Protein AF-A0AAN9I3V0-F1 (afdb_monomer)

pLDDT: mean 73.21, std 21.9, range [30.02, 96.31]

InterPro domains:
  IPR036291 NAD(P)-binding domain superfamily [SSF51735] (27-78)
  IPR044516 UDP-glucuronic acid decarboxylase-like [PTHR43078] (25-82)

Mean predicted aligned error: 11.75 Å

Sequence (87 aa):
MSLTWLMALFVYWKGKTLVPSTLGTQLINPDVEIKMVENTPDDPRQRKPDITKAKELLGWEPKGKLRDGLPLMEDDFRLRLRIAKKN

Organism: Crotalaria pallida (NCBI:txid3830)

Secondary structure (DSSP, 8-state):
--S-TTS--------S-----THHHHHT-TT------PPPSSS-S------HHHHHHH-----S-HHHHHHHHHHHHHHHHTPPPP-

Radius of gyration: 16.55 Å; Cα contacts (8 Å, |Δi|>4): 44; chains: 1; bounding box: 38×36×39 Å

Solvent-accessible surface area (backbone atoms only — not comparable to full-atom values): 6112 Å² total; per-residue (Å²): 138,81,94,74,84,85,76,85,76,60,70,42,75,81,96,74,75,90,73,74,78,53,63,55,35,75,69,75,49,71,88,63,85,85,82,90,73,85,76,62,92,82,57,69,98,40,32,63,81,84,56,63,68,43,36,75,76,64,74,44,73,88,88,75,56,71,81,69,48,50,56,58,52,50,54,53,50,28,59,77,70,72,47,80,86,83,130

Structure (mmCIF, N/CA/C/O backbone):
data_AF-A0AAN9I3V0-F1
#
_entry.id   AF-A0AAN9I3V0-F1
#
loop_
_atom_site.group_PDB
_atom_site.id
_atom_site.type_symbol
_atom_site.label_atom_id
_atom_site.label_alt_id
_atom_site.label_comp_id
_atom_site.label_asym_id
_atom_site.label_entity_id
_atom_site.label_seq_id
_atom_site.pdbx_PDB_ins_code
_atom_site.Cartn_x
_atom_site.Cartn_y
_atom_site.Cartn_z
_atom_site.occupancy
_atom_site.B_iso_or_equiv
_atom_site.auth_seq_id
_atom_site.auth_comp_id
_atom_site.auth_asym_id
_atom_site.auth_atom_id
_atom_site.pdbx_PDB_model_num
ATOM 1 N N . MET A 1 1 ? -6.972 21.844 -8.626 1.00 36.62 1 MET A N 1
ATOM 2 C CA . MET A 1 1 ? -7.001 21.078 -7.357 1.00 36.62 1 MET A CA 1
ATOM 3 C C . MET A 1 1 ? -6.327 19.740 -7.619 1.00 36.62 1 MET A C 1
ATOM 5 O O . MET A 1 1 ? -6.633 19.141 -8.640 1.00 36.62 1 MET A O 1
ATOM 9 N N . SER A 1 2 ? -5.329 19.362 -6.814 1.00 36.59 2 SER A N 1
ATOM 10 C CA . SER A 1 2 ? -4.323 18.357 -7.207 1.00 36.59 2 SER A CA 1
ATOM 11 C C . SER A 1 2 ? -4.708 16.913 -6.868 1.00 36.59 2 SER A C 1
ATOM 13 O O . SER A 1 2 ? -5.391 16.657 -5.879 1.00 36.59 2 SER A O 1
ATOM 15 N N . LEU A 1 3 ? -4.211 15.971 -7.671 1.00 36.03 3 LEU A N 1
ATOM 16 C CA . LEU A 1 3 ? -4.481 14.531 -7.605 1.00 36.03 3 LEU A CA 1
ATOM 17 C C . LEU A 1 3 ? -3.618 13.803 -6.544 1.00 36.03 3 LEU A C 1
ATOM 19 O O . LEU A 1 3 ? -3.136 12.698 -6.770 1.00 36.03 3 LEU A O 1
ATOM 23 N N . THR A 1 4 ? -3.380 14.429 -5.387 1.00 46.28 4 THR A N 1
ATOM 24 C CA . THR A 1 4 ? -2.384 13.993 -4.382 1.00 46.28 4 THR A CA 1
ATOM 25 C C . THR A 1 4 ? -2.933 13.125 -3.241 1.00 46.28 4 THR A C 1
ATOM 27 O O . THR A 1 4 ? -2.178 12.718 -2.363 1.00 46.28 4 THR A O 1
ATOM 30 N N . TRP A 1 5 ? -4.229 12.799 -3.235 1.00 30.52 5 TRP A N 1
ATOM 31 C CA . TRP A 1 5 ? -4.910 12.204 -2.070 1.00 30.52 5 TRP A CA 1
ATOM 32 C C . TRP A 1 5 ? -5.013 10.666 -2.031 1.00 30.52 5 TRP A C 1
ATOM 34 O O . TRP A 1 5 ? -5.650 10.126 -1.131 1.00 30.52 5 TRP A O 1
ATOM 44 N N . LEU A 1 6 ? -4.370 9.941 -2.956 1.00 36.91 6 LEU A N 1
ATOM 45 C CA . LEU A 1 6 ? -4.504 8.475 -3.083 1.00 36.91 6 LEU A CA 1
ATOM 46 C C . LEU A 1 6 ? -3.244 7.656 -2.724 1.00 36.91 6 LEU A C 1
ATOM 48 O O . LEU A 1 6 ? -3.221 6.451 -2.943 1.00 36.91 6 LEU A O 1
ATOM 52 N N . MET A 1 7 ? -2.219 8.280 -2.124 1.00 30.02 7 MET A N 1
ATOM 53 C CA . MET A 1 7 ? -0.954 7.621 -1.721 1.00 30.02 7 MET A CA 1
ATOM 54 C C . MET A 1 7 ? -0.674 7.672 -0.203 1.00 30.02 7 MET A C 1
ATOM 56 O O . MET A 1 7 ? 0.455 7.479 0.249 1.00 30.02 7 MET A O 1
ATOM 60 N N . ALA A 1 8 ? -1.700 7.935 0.614 1.00 34.59 8 ALA A N 1
ATOM 61 C CA . ALA A 1 8 ? -1.565 8.201 2.052 1.00 34.59 8 ALA A CA 1
ATOM 62 C C . ALA A 1 8 ? -1.726 6.970 2.978 1.00 34.59 8 ALA A C 1
ATOM 64 O O . ALA A 1 8 ? -1.800 7.134 4.196 1.00 34.59 8 ALA A O 1
ATOM 65 N N . LEU A 1 9 ? -1.757 5.737 2.452 1.00 34.41 9 LEU A N 1
ATOM 66 C CA . LEU A 1 9 ? -1.950 4.520 3.258 1.00 34.41 9 LEU A CA 1
ATOM 67 C C . LEU A 1 9 ? -0.690 3.623 3.294 1.00 34.41 9 LEU A C 1
ATOM 69 O O . LEU A 1 9 ? -0.101 3.337 2.260 1.00 34.41 9 LEU A O 1
ATOM 73 N N . PHE A 1 10 ? -0.353 3.122 4.491 1.00 33.84 10 PHE A N 1
ATOM 74 C CA . PHE A 1 10 ? 0.626 2.052 4.812 1.00 33.84 10 PHE A CA 1
ATOM 75 C C . PHE A 1 10 ? 2.155 2.326 4.993 1.00 33.84 10 PHE A C 1
ATOM 77 O O . PHE A 1 10 ? 2.650 3.424 4.749 1.00 33.84 10 PHE A O 1
ATOM 84 N N . VAL A 1 11 ? 2.851 1.264 5.499 1.00 36.81 11 VAL A N 1
ATOM 85 C CA . VAL A 1 11 ? 4.291 1.007 5.831 1.00 36.81 11 VAL A CA 1
ATOM 86 C C . VAL A 1 11 ? 4.814 0.977 7.331 1.00 36.81 11 VAL A C 1
ATOM 88 O O . VAL A 1 11 ? 5.971 0.624 7.524 1.00 36.81 11 VAL A O 1
ATOM 91 N N . TYR A 1 12 ? 4.075 1.234 8.443 1.00 32.03 12 TYR A N 1
ATOM 92 C CA . TYR A 1 12 ? 4.687 1.492 9.802 1.00 32.03 12 TYR A CA 1
ATOM 93 C C . TYR A 1 12 ? 4.909 0.323 10.726 1.00 32.03 12 TYR A C 1
ATOM 95 O O . TYR A 1 12 ? 3.968 -0.348 11.141 1.00 32.03 12 TYR A O 1
ATOM 103 N N . TRP A 1 13 ? 6.140 0.255 11.228 1.00 33.31 13 TRP A N 1
ATOM 104 C CA . TRP A 1 13 ? 6.567 -0.613 12.295 1.00 33.31 13 TRP A CA 1
ATOM 105 C C . TRP A 1 13 ? 8.083 -0.460 12.580 1.00 33.31 13 TRP A C 1
ATOM 107 O O . TRP A 1 13 ? 8.883 -1.039 11.852 1.00 33.31 13 TRP A O 1
ATOM 117 N N . LYS A 1 14 ? 8.440 0.330 13.609 1.00 30.19 14 LYS A N 1
ATOM 118 C CA . LYS A 1 14 ? 9.749 0.483 14.303 1.00 30.19 14 LYS A CA 1
ATOM 119 C C . LYS A 1 14 ? 11.062 0.113 13.576 1.00 30.19 14 LYS A C 1
ATOM 121 O O . LYS A 1 14 ? 11.294 -1.010 13.149 1.00 30.19 14 LYS A O 1
ATOM 126 N N . GLY A 1 15 ? 12.032 1.028 13.658 1.00 39.81 15 GLY A N 1
ATOM 127 C CA . GLY A 1 15 ? 13.371 0.860 13.087 1.00 39.81 15 GLY A CA 1
ATOM 128 C C . GLY A 1 15 ? 14.137 -0.398 13.524 1.00 39.81 15 GLY A C 1
ATOM 129 O O . GLY A 1 15 ? 14.447 -0.569 14.702 1.00 39.81 15 GLY A O 1
ATOM 130 N N . LYS A 1 16 ? 14.515 -1.200 12.523 1.00 31.97 16 LYS A N 1
ATOM 131 C CA . LYS A 1 16 ? 15.745 -2.002 12.410 1.00 31.97 16 LYS A CA 1
ATOM 132 C C . LYS A 1 16 ? 15.915 -2.359 10.929 1.00 31.97 16 LYS A C 1
ATOM 134 O O . LYS A 1 16 ? 15.258 -3.274 10.456 1.00 31.97 16 LYS A O 1
ATOM 139 N N . THR A 1 17 ? 16.786 -1.615 10.242 1.00 32.75 17 THR A N 1
ATOM 140 C CA . THR A 1 17 ? 17.193 -1.812 8.834 1.00 32.75 17 THR A CA 1
ATOM 141 C C . THR A 1 17 ? 16.065 -1.671 7.797 1.00 32.75 17 THR A C 1
ATOM 143 O O . THR A 1 17 ? 15.012 -2.293 7.894 1.00 32.75 17 THR A O 1
ATOM 146 N N . LEU A 1 18 ? 16.293 -0.883 6.741 1.00 40.09 18 LEU A N 1
ATOM 147 C CA . LEU A 1 18 ? 15.439 -0.921 5.549 1.00 40.09 18 LEU A CA 1
ATOM 148 C C . LEU A 1 18 ? 15.722 -2.225 4.794 1.00 40.09 18 LEU A C 1
ATOM 150 O O . LEU A 1 18 ? 16.543 -2.254 3.883 1.00 40.09 18 LEU A O 1
ATOM 154 N N . VAL A 1 19 ? 15.069 -3.316 5.201 1.00 40.97 19 VAL A N 1
ATOM 155 C CA . VAL A 1 19 ? 15.004 -4.529 4.381 1.00 40.97 19 VAL A CA 1
ATOM 156 C C . VAL A 1 19 ? 14.235 -4.145 3.115 1.00 40.97 19 VAL A C 1
ATOM 158 O O . VAL A 1 19 ? 13.084 -3.711 3.243 1.00 40.97 19 VAL A O 1
ATOM 161 N N . PRO A 1 20 ? 14.820 -4.250 1.908 1.00 48.97 20 PRO A N 1
ATOM 162 C CA . PRO A 1 20 ? 14.085 -3.935 0.696 1.00 48.97 20 PRO A CA 1
ATOM 163 C C . PRO A 1 20 ? 12.852 -4.830 0.619 1.00 48.97 20 PRO A C 1
ATOM 165 O O . PRO A 1 20 ? 12.931 -6.032 0.884 1.00 48.97 20 PRO A O 1
ATOM 168 N N . SER A 1 21 ? 11.716 -4.258 0.220 1.00 54.06 21 SER A N 1
ATOM 169 C CA . SER A 1 21 ? 10.549 -5.041 -0.184 1.00 54.06 21 SER A CA 1
ATOM 170 C C . SER A 1 21 ? 10.864 -5.723 -1.518 1.00 54.06 21 SER A C 1
ATOM 172 O O . SER A 1 21 ? 10.393 -5.317 -2.579 1.00 54.06 21 SER A O 1
ATOM 174 N N . THR A 1 22 ? 11.677 -6.780 -1.460 1.00 62.44 22 THR A N 1
ATOM 175 C CA . THR A 1 22 ? 12.087 -7.619 -2.598 1.00 62.44 22 THR A CA 1
ATOM 176 C C . THR A 1 22 ? 10.913 -8.341 -3.250 1.00 62.44 22 THR A C 1
ATOM 178 O O . THR A 1 22 ? 11.092 -9.025 -4.245 1.00 62.44 22 THR A O 1
ATOM 181 N N . LEU A 1 23 ? 9.692 -8.169 -2.742 1.00 67.12 23 LEU A N 1
ATOM 182 C CA . LEU A 1 23 ? 8.491 -8.755 -3.314 1.00 67.12 23 LEU A CA 1
ATOM 183 C C . LEU A 1 23 ? 8.207 -8.255 -4.740 1.00 67.12 23 LEU A C 1
ATOM 185 O O . LEU A 1 23 ? 7.704 -9.020 -5.553 1.00 67.12 23 LEU A O 1
ATOM 189 N N . GLY A 1 24 ? 8.575 -7.009 -5.064 1.00 70.38 24 GLY A N 1
ATOM 190 C CA . GLY A 1 24 ? 8.498 -6.499 -6.437 1.00 70.38 24 GLY A CA 1
ATOM 191 C C . GLY A 1 24 ? 9.467 -7.224 -7.375 1.00 70.38 24 GLY A C 1
ATOM 192 O O . GLY A 1 24 ? 9.052 -7.739 -8.407 1.00 70.38 24 GLY A O 1
ATOM 193 N N . THR A 1 25 ? 10.741 -7.348 -6.994 1.00 72.38 25 THR A N 1
ATOM 194 C CA . THR A 1 25 ? 11.737 -8.053 -7.818 1.00 72.38 25 THR A CA 1
ATOM 195 C C . THR A 1 25 ? 11.512 -9.566 -7.866 1.00 72.38 25 THR A C 1
ATOM 197 O O . THR A 1 25 ? 11.749 -10.181 -8.896 1.00 72.38 25 THR A O 1
ATOM 200 N N . GLN A 1 26 ? 10.984 -10.171 -6.799 1.00 75.88 26 GLN A N 1
ATOM 201 C CA . GLN A 1 26 ? 10.635 -11.597 -6.750 1.00 75.88 26 GLN A CA 1
ATOM 202 C C . GLN A 1 26 ? 9.423 -11.970 -7.614 1.00 75.88 26 GLN A C 1
ATOM 204 O O . GLN A 1 26 ? 9.365 -13.104 -8.079 1.00 75.88 26 GLN A O 1
ATOM 209 N N . LEU A 1 27 ? 8.437 -11.074 -7.769 1.00 77.31 27 LEU A N 1
ATOM 210 C CA . LEU A 1 27 ? 7.169 -11.394 -8.442 1.00 77.31 27 LEU A CA 1
ATOM 211 C C . LEU A 1 27 ? 7.008 -10.770 -9.834 1.00 77.31 27 LEU A C 1
ATOM 213 O O . LEU A 1 27 ? 6.229 -11.303 -10.614 1.00 77.31 27 LEU A O 1
ATOM 217 N N . ILE A 1 28 ? 7.688 -9.655 -10.131 1.00 79.31 28 ILE A N 1
ATOM 218 C CA . ILE A 1 28 ? 7.491 -8.883 -11.374 1.00 79.31 28 ILE A CA 1
ATOM 219 C C . ILE A 1 28 ? 8.715 -8.976 -12.291 1.00 79.31 28 ILE A C 1
ATOM 221 O O . ILE A 1 28 ? 8.589 -9.355 -13.452 1.00 79.31 28 ILE A O 1
ATOM 225 N N . ASN A 1 29 ? 9.902 -8.603 -11.801 1.00 78.69 29 ASN A N 1
ATOM 226 C CA . ASN A 1 29 ? 11.139 -8.697 -12.580 1.00 78.69 29 ASN A CA 1
ATOM 227 C C . ASN A 1 29 ? 12.388 -8.687 -11.670 1.00 78.69 29 ASN A C 1
ATOM 229 O O . ASN A 1 29 ? 12.649 -7.656 -11.038 1.00 78.69 29 ASN A O 1
ATOM 233 N N . PRO A 1 30 ? 13.179 -9.776 -11.612 1.00 78.12 30 PRO A N 1
ATOM 234 C CA . PRO A 1 30 ? 14.392 -9.839 -10.797 1.00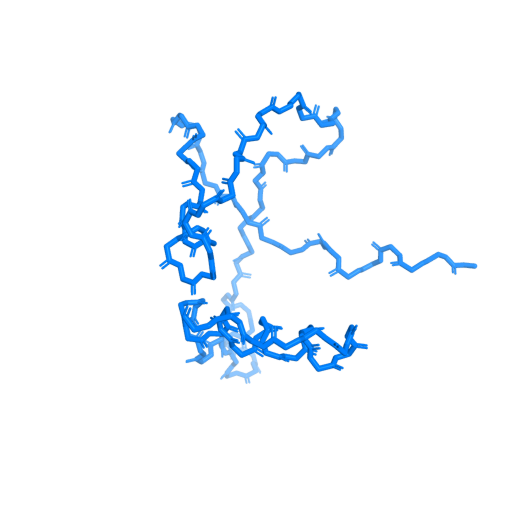 78.12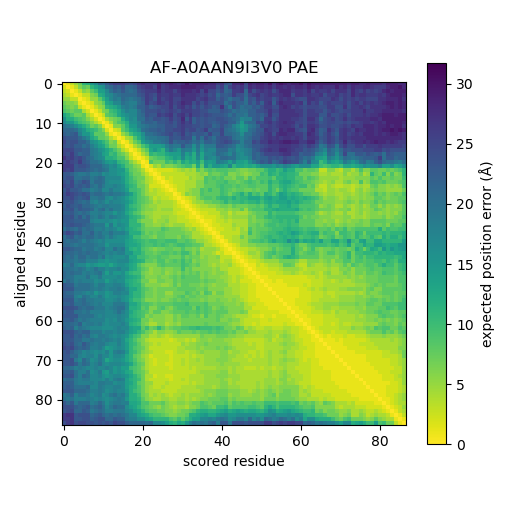 30 PRO A CA 1
ATOM 235 C C . PRO A 1 30 ? 15.564 -9.038 -11.382 1.00 78.12 30 PRO A C 1
ATOM 237 O O . PRO A 1 30 ? 16.460 -8.665 -10.629 1.00 78.12 30 PRO A O 1
ATOM 240 N N . ASP A 1 31 ? 15.543 -8.726 -12.682 1.00 80.50 31 ASP A N 1
ATOM 241 C CA . ASP A 1 31 ? 16.649 -8.081 -13.408 1.00 80.50 31 ASP A CA 1
ATOM 242 C C . ASP A 1 31 ? 16.703 -6.548 -13.211 1.00 80.50 31 ASP A C 1
ATOM 244 O O . ASP A 1 31 ? 17.517 -5.861 -13.830 1.00 80.50 31 ASP A O 1
ATOM 248 N N . VAL A 1 32 ? 15.808 -5.974 -12.397 1.00 83.56 32 VAL A N 1
ATOM 249 C CA . VAL A 1 32 ? 15.727 -4.521 -12.175 1.00 83.56 32 VAL A CA 1
ATOM 250 C C . VAL A 1 32 ? 16.738 -4.077 -11.120 1.00 83.56 32 VAL A C 1
ATOM 252 O O . VAL A 1 32 ? 16.644 -4.454 -9.951 1.00 83.56 32 VAL A O 1
ATOM 255 N N . GLU A 1 33 ? 17.660 -3.198 -11.513 1.00 84.00 33 GLU A N 1
ATOM 256 C CA . GLU A 1 33 ? 18.595 -2.548 -10.595 1.00 84.00 33 GLU 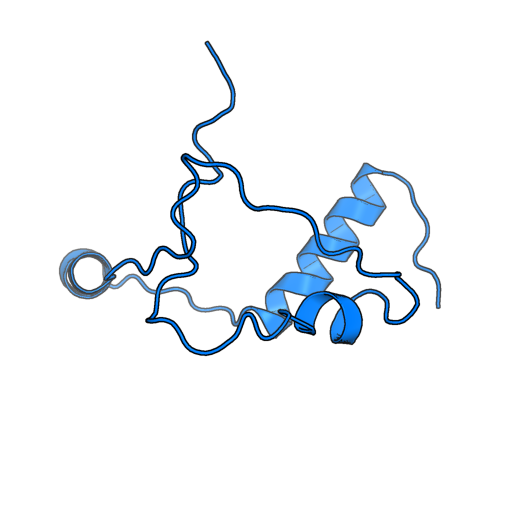A CA 1
ATOM 257 C C . GLU A 1 33 ? 17.853 -1.638 -9.595 1.00 84.00 33 GLU A C 1
ATOM 259 O O . GLU A 1 33 ? 17.117 -0.725 -9.976 1.00 84.00 33 GLU A O 1
ATOM 264 N N . ILE A 1 34 ? 18.063 -1.867 -8.293 1.00 82.38 34 ILE A N 1
ATOM 265 C CA . ILE A 1 34 ? 17.492 -1.041 -7.222 1.00 82.38 34 ILE A CA 1
ATOM 266 C C . ILE A 1 34 ? 18.521 -0.000 -6.778 1.00 82.38 34 ILE A C 1
ATOM 268 O O . ILE A 1 34 ? 19.478 -0.318 -6.071 1.00 82.38 34 ILE A O 1
ATOM 272 N N . LYS A 1 35 ? 18.277 1.269 -7.115 1.00 83.75 35 LYS A N 1
ATOM 273 C CA . LYS A 1 35 ? 19.057 2.399 -6.601 1.00 83.75 35 LYS A CA 1
ATOM 274 C C . LYS A 1 35 ? 18.440 2.949 -5.315 1.00 83.75 35 LYS A C 1
ATOM 276 O O . LYS A 1 35 ? 17.321 3.456 -5.325 1.00 83.75 35 LYS A O 1
ATOM 281 N N . MET A 1 36 ? 19.195 2.905 -4.220 1.00 82.31 36 MET A N 1
ATOM 282 C CA . MET A 1 36 ? 18.807 3.556 -2.966 1.00 82.31 36 MET A CA 1
ATOM 283 C C . MET A 1 36 ? 19.066 5.065 -3.056 1.00 82.31 36 MET A C 1
ATOM 285 O O . MET A 1 36 ? 20.155 5.493 -3.439 1.00 82.31 36 MET A O 1
ATOM 289 N N . VAL A 1 37 ? 18.064 5.8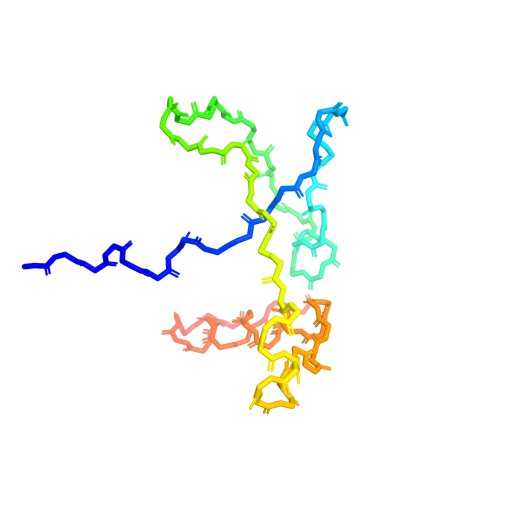64 -2.693 1.00 84.06 37 VAL A N 1
ATOM 290 C CA . VAL A 1 37 ? 18.131 7.332 -2.619 1.00 84.06 37 VAL A CA 1
ATOM 291 C C . VAL A 1 37 ? 17.738 7.801 -1.218 1.00 84.06 37 VAL A C 1
ATOM 293 O O . VAL A 1 37 ? 17.153 7.038 -0.445 1.00 84.06 37 VAL A O 1
ATOM 296 N N . GLU A 1 38 ? 18.082 9.040 -0.872 1.00 85.06 38 GLU A N 1
ATOM 297 C CA . GLU A 1 38 ? 17.679 9.632 0.404 1.00 85.06 38 GLU A CA 1
ATOM 298 C C . GLU A 1 38 ? 16.154 9.833 0.464 1.00 85.06 38 GLU A C 1
ATOM 300 O O . GLU A 1 38 ? 15.506 10.120 -0.543 1.00 85.06 38 GLU A O 1
ATOM 305 N N . ASN A 1 39 ? 15.570 9.632 1.648 1.00 76.19 39 ASN A N 1
ATOM 306 C CA . ASN A 1 39 ? 14.137 9.822 1.876 1.00 76.19 39 ASN A CA 1
ATOM 307 C C . ASN A 1 39 ? 13.803 11.318 1.876 1.00 76.19 39 ASN A C 1
ATOM 309 O O . ASN A 1 39 ? 14.606 12.119 2.354 1.00 76.19 39 ASN A O 1
ATOM 313 N N . THR A 1 40 ? 12.607 11.7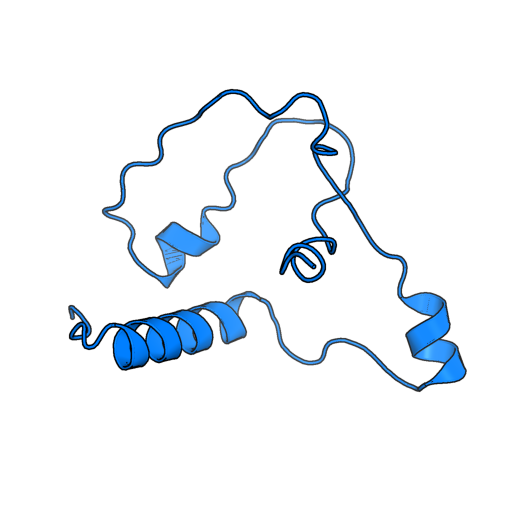05 1.426 1.00 83.50 40 THR A N 1
ATOM 314 C CA . THR A 1 40 ? 12.187 13.106 1.570 1.00 83.50 40 THR A CA 1
ATOM 315 C C . THR A 1 40 ? 12.058 13.476 3.063 1.00 83.50 40 THR A C 1
ATOM 317 O O . THR A 1 40 ? 11.798 12.589 3.886 1.00 83.50 40 THR A O 1
ATOM 320 N N . PRO A 1 41 ? 12.246 14.750 3.457 1.00 78.00 41 PRO A N 1
ATOM 321 C CA . PRO A 1 41 ? 12.151 15.151 4.865 1.00 78.00 41 PRO A CA 1
ATOM 322 C C . PRO A 1 41 ? 10.764 14.914 5.481 1.00 78.00 41 PRO A C 1
ATOM 324 O O . PRO A 1 41 ? 10.669 14.557 6.654 1.00 78.00 41 PRO A O 1
ATOM 327 N N . ASP A 1 42 ? 9.709 15.086 4.679 1.00 82.31 42 ASP A N 1
ATOM 328 C CA . ASP A 1 42 ? 8.314 15.035 5.128 1.00 82.31 42 ASP A CA 1
ATOM 329 C C . ASP A 1 42 ? 7.689 13.636 5.036 1.00 82.31 42 ASP A C 1
ATOM 331 O O . ASP A 1 42 ? 6.652 13.387 5.658 1.00 82.31 42 ASP A O 1
ATOM 335 N N . ASP A 1 43 ? 8.285 12.704 4.280 1.00 80.62 43 ASP A N 1
ATOM 336 C CA . ASP A 1 43 ? 7.746 11.350 4.185 1.00 80.62 43 ASP A CA 1
ATOM 337 C C . ASP A 1 43 ? 7.920 10.619 5.521 1.00 80.62 43 ASP A C 1
ATOM 339 O O . ASP A 1 43 ? 9.052 10.283 5.907 1.00 80.62 43 ASP A O 1
ATOM 343 N N . PRO A 1 44 ? 6.821 10.274 6.227 1.00 79.75 44 PRO A N 1
ATOM 344 C CA . PRO A 1 44 ? 6.934 9.385 7.361 1.00 79.75 44 PRO A CA 1
ATOM 345 C C . PRO A 1 44 ? 7.491 8.081 6.806 1.00 79.75 44 PRO A C 1
ATOM 347 O O . PRO A 1 44 ? 6.899 7.494 5.901 1.00 79.75 44 PRO A O 1
ATOM 350 N N . ARG A 1 45 ? 8.601 7.599 7.376 1.00 72.94 45 ARG A N 1
ATOM 351 C CA . ARG A 1 45 ? 9.339 6.407 6.903 1.00 72.94 45 ARG A CA 1
ATOM 352 C C . ARG A 1 45 ? 8.451 5.153 6.737 1.00 72.94 45 ARG A C 1
ATOM 354 O O . ARG A 1 45 ? 8.936 4.124 6.282 1.00 72.94 45 ARG A O 1
ATOM 361 N N . GLN A 1 46 ? 7.213 5.213 7.247 1.00 72.19 46 GLN A N 1
ATOM 362 C CA . GLN A 1 46 ? 6.403 4.141 7.796 1.00 72.19 46 GLN A CA 1
ATOM 363 C C . GLN A 1 46 ? 4.972 4.668 8.195 1.00 72.19 46 GLN A C 1
ATOM 365 O O . GLN A 1 46 ? 4.892 5.625 8.961 1.00 72.19 46 GLN A O 1
ATOM 370 N N . ARG A 1 47 ? 3.832 4.048 7.770 1.00 80.62 47 ARG A N 1
ATOM 371 C CA . ARG A 1 47 ? 2.426 4.241 8.314 1.00 80.62 47 ARG A CA 1
ATOM 372 C C . ARG A 1 47 ? 1.659 2.909 8.598 1.00 80.62 47 ARG A C 1
ATOM 374 O O . ARG A 1 47 ? 1.568 2.103 7.696 1.00 80.62 47 ARG A O 1
ATOM 381 N N . LYS A 1 48 ? 1.088 2.555 9.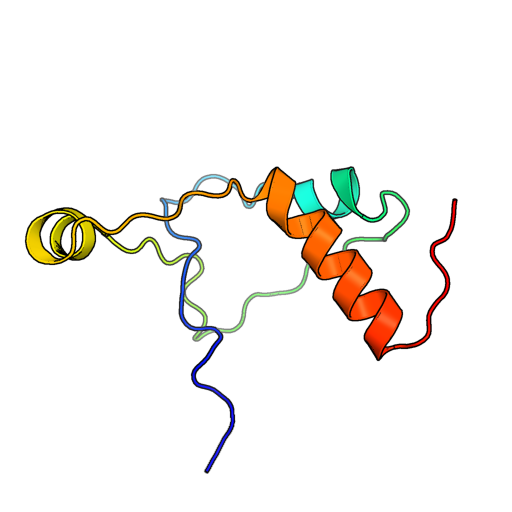761 1.00 81.94 48 LYS A N 1
ATOM 382 C CA . LYS A 1 48 ? 0.332 1.267 9.920 1.00 81.94 48 LYS A CA 1
ATOM 383 C C . LYS A 1 48 ? -1.056 1.556 10.458 1.00 81.94 48 LYS A C 1
ATOM 385 O O . LYS A 1 48 ? -1.172 1.801 11.656 1.00 81.94 48 LYS A O 1
ATOM 390 N N . PRO A 1 49 ? -2.082 1.573 9.591 1.00 85.88 49 PRO A N 1
ATOM 391 C CA . PRO A 1 49 ? -3.433 1.857 10.029 1.00 85.88 49 PRO A CA 1
ATOM 392 C C . PRO A 1 49 ? -3.937 0.723 10.919 1.00 85.88 49 PRO A C 1
ATOM 394 O O . PRO A 1 49 ? -3.803 -0.459 10.590 1.00 85.88 49 PRO A O 1
ATOM 397 N N . ASP A 1 50 ? -4.531 1.107 12.040 1.00 90.12 50 ASP A N 1
ATOM 398 C CA . ASP A 1 50 ? -5.436 0.240 12.776 1.00 90.12 50 ASP A CA 1
ATOM 399 C C . ASP A 1 50 ? -6.763 0.155 12.005 1.00 90.12 50 ASP A C 1
ATOM 401 O O . ASP A 1 50 ? -7.316 1.171 11.581 1.00 90.12 50 ASP A O 1
ATOM 405 N N . ILE A 1 51 ? -7.247 -1.068 11.793 1.00 91.25 51 ILE A N 1
ATOM 406 C CA . ILE A 1 51 ? -8.476 -1.370 11.048 1.00 91.25 51 ILE A CA 1
ATOM 407 C C . ILE A 1 51 ? -9.609 -1.869 11.956 1.00 91.25 51 ILE A C 1
ATOM 409 O O . ILE A 1 51 ? -10.671 -2.222 11.451 1.00 91.25 51 ILE A O 1
ATOM 413 N N . THR A 1 52 ? -9.412 -1.878 13.280 1.00 93.81 52 THR A N 1
ATOM 414 C CA . THR A 1 52 ? -10.366 -2.404 14.274 1.00 93.81 52 THR A CA 1
ATOM 415 C C . THR A 1 52 ? -11.768 -1.816 14.093 1.00 93.81 52 THR A C 1
ATOM 417 O O . THR A 1 52 ? -12.721 -2.565 13.891 1.00 93.81 52 THR A O 1
ATOM 420 N N . LYS A 1 53 ? -11.889 -0.486 13.972 1.00 91.31 53 LYS A N 1
ATOM 421 C CA . LYS A 1 53 ? -13.179 0.190 13.724 1.00 91.31 53 LYS A CA 1
ATOM 422 C C . LYS A 1 53 ? -13.884 -0.264 12.440 1.00 91.31 53 LYS A C 1
ATOM 424 O O . LYS A 1 53 ? -15.107 -0.338 12.414 1.00 91.31 53 LYS A O 1
ATOM 429 N N . ALA A 1 54 ? -13.140 -0.550 11.369 1.00 93.69 54 ALA A N 1
ATOM 430 C CA . ALA A 1 54 ? -13.728 -1.003 10.106 1.00 93.69 54 ALA A CA 1
ATOM 431 C C . ALA A 1 54 ? -14.213 -2.460 10.196 1.00 93.69 54 ALA A C 1
ATOM 433 O O . ALA A 1 54 ? -15.251 -2.800 9.628 1.00 93.69 54 ALA A O 1
ATOM 434 N N . LYS A 1 55 ? -13.517 -3.300 10.971 1.00 92.62 55 LYS A N 1
ATOM 435 C CA . LYS A 1 55 ? -13.968 -4.661 11.283 1.00 92.62 55 LYS A CA 1
ATOM 436 C C . LYS A 1 55 ? -15.241 -4.651 12.125 1.00 92.62 55 LYS A C 1
ATOM 438 O O . LYS A 1 55 ? -16.205 -5.313 11.765 1.00 92.62 55 LYS A O 1
ATOM 443 N N . GLU A 1 56 ? -15.248 -3.883 13.212 1.00 96.31 56 GLU A N 1
ATOM 444 C CA . GLU A 1 56 ? -16.351 -3.842 14.180 1.00 96.31 56 GLU A CA 1
ATOM 445 C C . GLU A 1 56 ? -17.623 -3.206 13.609 1.00 96.31 56 GLU A C 1
ATOM 447 O O . GLU A 1 56 ? -18.708 -3.750 13.781 1.00 96.31 56 GLU A O 1
ATOM 452 N N . LEU A 1 57 ? -17.501 -2.066 12.916 1.00 95.81 57 LEU A N 1
ATOM 453 C CA . LEU A 1 57 ? -18.662 -1.295 12.454 1.00 95.81 57 LEU A CA 1
ATOM 454 C C . LEU A 1 57 ? -19.164 -1.709 11.066 1.00 95.81 57 LEU A C 1
ATOM 456 O O . LEU A 1 57 ? -20.341 -1.526 10.772 1.00 95.81 57 LEU A O 1
ATOM 460 N N . LEU A 1 58 ? -18.282 -2.218 10.196 1.00 94.75 58 LEU A N 1
ATOM 461 C CA . LEU A 1 58 ? -18.597 -2.494 8.786 1.00 94.75 58 LEU A CA 1
ATOM 462 C C . LEU A 1 58 ? -18.420 -3.972 8.402 1.00 94.75 58 LEU A C 1
ATOM 464 O O . LEU A 1 58 ? -18.640 -4.321 7.243 1.00 94.75 58 LEU A O 1
ATOM 468 N N . GLY A 1 59 ? -17.967 -4.835 9.322 1.00 92.38 59 GLY A N 1
ATOM 469 C CA . GLY A 1 59 ? -17.592 -6.218 9.001 1.00 92.38 59 GLY A CA 1
ATOM 470 C C . GLY A 1 59 ? -16.461 -6.311 7.968 1.00 92.38 59 GLY A C 1
ATOM 471 O O . GLY A 1 59 ? -16.339 -7.320 7.272 1.00 92.38 59 GLY A O 1
ATOM 472 N N . TRP A 1 60 ? -15.677 -5.239 7.797 1.00 93.75 60 TRP A N 1
ATOM 473 C CA . TRP A 1 60 ? -14.781 -5.074 6.657 1.00 93.75 60 TRP A CA 1
ATOM 474 C C . TRP A 1 60 ? -13.319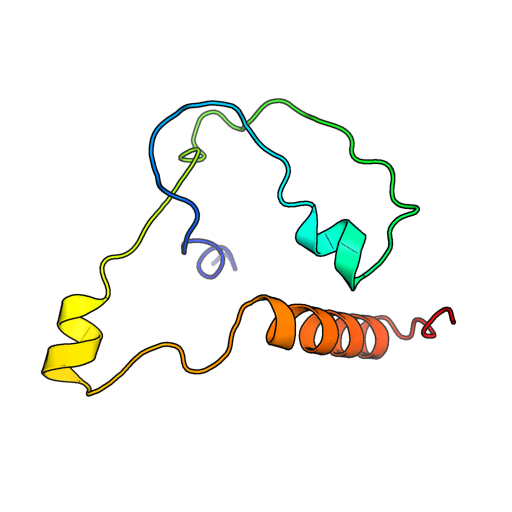 -5.323 7.020 1.00 93.75 60 TRP A C 1
ATOM 476 O O . TRP A 1 60 ? -12.774 -4.749 7.963 1.00 93.75 60 TRP A O 1
ATOM 486 N N . GLU A 1 61 ? -12.655 -6.130 6.196 1.00 92.19 61 GLU A N 1
ATOM 487 C CA . GLU A 1 61 ? -11.209 -6.318 6.204 1.00 92.19 61 GLU A CA 1
ATOM 488 C C . GLU A 1 61 ? -10.686 -6.633 4.789 1.00 92.19 61 GLU A C 1
ATOM 490 O O . GLU A 1 61 ? -11.447 -7.117 3.941 1.00 92.19 61 GLU A O 1
ATOM 495 N N . PRO A 1 62 ? -9.397 -6.370 4.494 1.00 90.06 62 PRO A N 1
ATOM 496 C CA . PRO A 1 62 ? -8.790 -6.753 3.223 1.00 90.06 62 PRO A CA 1
ATOM 497 C C . PRO A 1 62 ? -8.749 -8.280 3.063 1.00 90.06 62 PRO A C 1
ATOM 499 O O . PRO A 1 62 ? -8.103 -8.979 3.840 1.00 90.06 62 PRO A O 1
ATOM 502 N N . LYS A 1 63 ? -9.416 -8.790 2.020 1.00 89.12 63 LYS A N 1
ATOM 503 C CA . LYS A 1 63 ? -9.551 -10.236 1.748 1.00 89.12 63 LYS A CA 1
ATOM 504 C C . LYS A 1 63 ? -8.407 -10.835 0.917 1.00 89.12 63 LYS A C 1
ATOM 506 O O . LYS A 1 63 ? -8.167 -12.035 0.992 1.00 89.12 63 LYS A O 1
ATOM 511 N N . GLY A 1 64 ? -7.725 -10.023 0.105 1.00 85.38 64 GLY A N 1
ATOM 512 C CA . GLY A 1 64 ? -6.621 -10.458 -0.761 1.00 85.38 64 GLY A CA 1
ATOM 5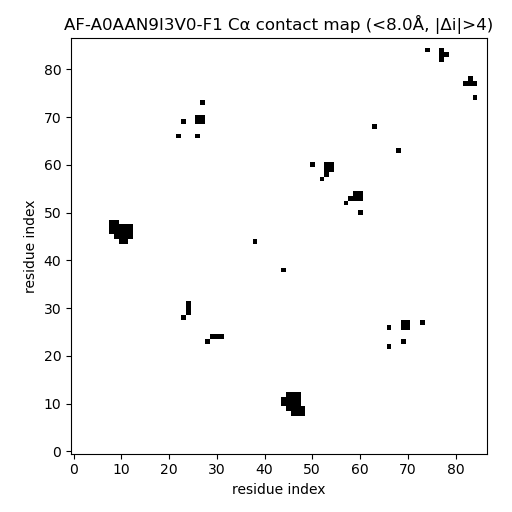13 C C . GLY A 1 64 ? -5.248 -10.247 -0.119 1.00 85.38 64 GLY A C 1
ATOM 514 O O . GLY A 1 64 ? -5.043 -9.265 0.598 1.00 85.38 64 GLY A O 1
ATOM 515 N N . LYS A 1 65 ? -4.285 -11.137 -0.393 1.00 88.56 65 LYS A N 1
ATOM 516 C CA . LYS A 1 65 ? -2.890 -10.953 0.040 1.00 88.56 65 LYS A CA 1
ATOM 517 C C . LYS A 1 65 ? -2.141 -10.082 -0.968 1.00 88.56 65 LYS A C 1
ATOM 519 O O . LYS A 1 65 ? -2.386 -10.151 -2.169 1.00 88.56 65 LYS A O 1
ATOM 524 N N . LEU A 1 66 ? -1.143 -9.334 -0.494 1.00 84.56 66 LEU A N 1
ATOM 525 C CA . LEU A 1 66 ? -0.301 -8.487 -1.351 1.00 84.56 66 LEU A CA 1
ATOM 526 C C . LEU A 1 66 ? 0.403 -9.277 -2.473 1.00 84.56 66 LEU A C 1
ATOM 528 O O . LEU A 1 66 ? 0.539 -8.772 -3.582 1.00 84.56 66 LEU A O 1
ATOM 532 N N . ARG A 1 67 ? 0.811 -10.525 -2.196 1.00 87.19 67 ARG A N 1
ATOM 533 C CA . ARG A 1 67 ? 1.435 -11.420 -3.188 1.00 87.19 67 ARG A CA 1
ATOM 534 C C . ARG A 1 67 ? 0.518 -11.746 -4.364 1.00 87.19 67 ARG A C 1
ATOM 536 O O . ARG A 1 67 ? 1.004 -11.851 -5.480 1.00 87.19 67 ARG A O 1
ATOM 543 N N . ASP A 1 68 ? -0.778 -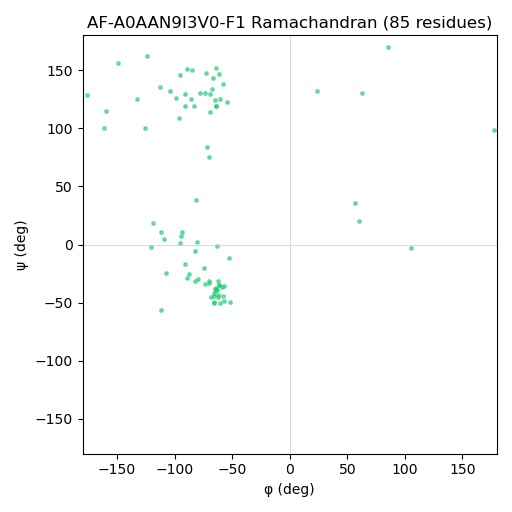11.867 -4.104 1.00 87.62 68 ASP A N 1
ATOM 544 C CA . ASP A 1 68 ? -1.768 -12.259 -5.105 1.00 87.62 68 ASP A CA 1
ATOM 545 C C . ASP A 1 68 ? -2.193 -11.034 -5.940 1.00 87.62 68 ASP A C 1
ATOM 547 O O . ASP A 1 68 ? -2.482 -11.150 -7.126 1.00 87.62 68 ASP A O 1
ATOM 551 N N . GLY A 1 69 ? -2.190 -9.839 -5.332 1.00 88.44 69 GLY A N 1
ATOM 552 C CA . GLY A 1 69 ? -2.561 -8.583 -5.994 1.00 88.44 69 GLY A CA 1
ATOM 553 C C . GLY A 1 69 ? -1.471 -7.952 -6.870 1.00 88.44 69 GLY A C 1
ATOM 554 O O . GLY A 1 69 ? -1.803 -7.281 -7.845 1.00 88.44 69 GLY A O 1
ATOM 555 N N . LEU A 1 70 ? -0.184 -8.151 -6.557 1.00 88.25 70 LEU A N 1
ATOM 556 C CA . LEU A 1 70 ? 0.919 -7.533 -7.313 1.00 88.25 70 LEU A CA 1
ATOM 557 C C . LEU A 1 70 ? 0.985 -7.967 -8.795 1.00 88.25 70 LEU A C 1
ATOM 559 O O . LEU A 1 70 ? 1.098 -7.073 -9.634 1.00 88.25 70 LEU A O 1
ATOM 563 N N . PRO A 1 71 ? 0.851 -9.261 -9.158 1.00 88.94 71 PRO A N 1
ATOM 564 C CA . PRO A 1 71 ? 0.806 -9.680 -10.564 1.00 88.94 71 PRO A CA 1
ATOM 565 C C . PRO A 1 71 ? -0.413 -9.130 -11.319 1.00 88.94 71 PRO A C 1
ATOM 567 O O . PRO A 1 71 ? -0.296 -8.716 -12.467 1.00 88.94 71 PRO A O 1
ATOM 570 N N . LEU A 1 72 ? -1.579 -9.052 -10.665 1.00 90.75 72 LEU A N 1
ATOM 571 C CA . LEU A 1 72 ? -2.794 -8.486 -11.269 1.00 90.75 72 LEU A CA 1
ATOM 572 C C . LEU A 1 72 ? -2.626 -6.993 -11.590 1.00 90.75 72 LEU A C 1
ATOM 574 O O . LEU A 1 72 ? -3.072 -6.518 -12.632 1.00 90.75 72 LEU A O 1
ATOM 578 N N . MET A 1 73 ? -1.960 -6.259 -10.694 1.00 91.12 73 MET A N 1
ATOM 579 C CA . MET A 1 73 ? -1.602 -4.858 -10.902 1.00 91.12 73 MET A CA 1
ATOM 580 C C . MET A 1 73 ? -0.598 -4.707 -12.055 1.00 91.12 73 MET A C 1
ATOM 582 O O . MET A 1 73 ? -0.766 -3.832 -12.900 1.00 91.12 73 MET A O 1
ATOM 586 N N . GLU A 1 74 ? 0.429 -5.559 -12.112 1.00 89.94 74 GLU A N 1
ATOM 587 C CA . GLU A 1 74 ? 1.412 -5.574 -13.202 1.00 89.94 74 GLU A CA 1
ATOM 588 C C . GLU A 1 74 ? 0.744 -5.771 -14.573 1.00 89.94 74 GLU A C 1
ATOM 590 O O . GLU A 1 74 ? 1.013 -5.006 -15.501 1.00 89.94 74 GLU A O 1
ATOM 595 N N . ASP A 1 75 ? -0.151 -6.755 -14.695 1.00 90.56 75 ASP A N 1
ATOM 596 C CA . ASP A 1 75 ? -0.847 -7.062 -15.947 1.00 90.56 75 ASP A CA 1
ATOM 597 C C . ASP A 1 75 ? -1.777 -5.914 -16.397 1.00 90.56 75 ASP A C 1
ATOM 599 O O . ASP A 1 75 ? -1.797 -5.569 -17.583 1.00 90.56 75 ASP A O 1
ATOM 603 N N . ASP A 1 76 ? -2.466 -5.238 -15.467 1.00 93.62 76 ASP A N 1
ATOM 604 C CA . ASP A 1 76 ? -3.243 -4.019 -15.752 1.00 93.62 76 ASP A CA 1
ATOM 605 C C . ASP A 1 76 ? -2.353 -2.862 -16.251 1.00 93.62 76 ASP A C 1
ATOM 607 O O . ASP A 1 76 ? -2.685 -2.202 -17.242 1.00 93.62 76 ASP A O 1
ATOM 611 N N . PHE A 1 77 ? -1.184 -2.637 -15.637 1.00 91.94 77 PHE A N 1
ATOM 612 C CA . PHE A 1 77 ? -0.235 -1.625 -16.117 1.00 91.94 77 PHE A CA 1
ATOM 613 C C . PHE A 1 77 ? 0.347 -1.975 -17.491 1.00 91.94 77 PHE A C 1
ATOM 615 O O . PHE A 1 77 ? 0.428 -1.093 -18.350 1.00 91.94 77 PHE A O 1
ATOM 622 N N . ARG A 1 78 ? 0.704 -3.243 -17.743 1.00 90.81 78 ARG A N 1
ATOM 623 C CA . ARG A 1 78 ? 1.171 -3.704 -19.064 1.00 90.81 78 ARG A CA 1
ATOM 624 C C . ARG A 1 78 ? 0.128 -3.446 -20.147 1.00 90.81 78 ARG A C 1
ATOM 626 O O . ARG A 1 78 ? 0.474 -2.901 -21.196 1.00 90.81 78 ARG A O 1
ATOM 633 N N . LEU A 1 79 ? -1.144 -3.748 -19.872 1.00 94.25 79 LEU A N 1
ATOM 634 C CA . LEU A 1 79 ? -2.255 -3.482 -20.787 1.00 94.25 79 LEU A CA 1
ATOM 635 C C . LEU A 1 79 ? -2.403 -1.983 -21.092 1.00 94.25 79 LEU A C 1
ATOM 637 O O . LEU A 1 79 ? -2.447 -1.594 -22.260 1.00 94.25 79 LEU A O 1
ATOM 641 N N . ARG A 1 80 ? -2.432 -1.127 -20.060 1.00 95.00 80 ARG A N 1
ATOM 642 C CA . ARG A 1 80 ? -2.579 0.335 -20.224 1.00 95.00 80 ARG A CA 1
ATOM 643 C C . ARG A 1 80 ? -1.420 0.969 -20.985 1.00 95.00 80 ARG A C 1
ATOM 645 O O . ARG A 1 80 ? -1.645 1.853 -21.807 1.00 95.00 80 ARG A O 1
ATOM 652 N N . LEU A 1 81 ? -0.198 0.509 -20.726 1.00 95.12 81 LEU A N 1
ATOM 653 C CA . LEU A 1 81 ? 1.018 0.985 -21.388 1.00 95.12 81 LEU A CA 1
ATOM 654 C C . LEU A 1 81 ? 1.259 0.319 -22.756 1.00 95.12 81 LEU A C 1
ATOM 656 O O . LEU A 1 81 ? 2.175 0.723 -23.466 1.00 95.12 81 LEU A O 1
ATOM 660 N N . ARG A 1 82 ? 0.435 -0.670 -23.142 1.00 93.56 82 ARG A N 1
ATOM 661 C CA . ARG A 1 82 ? 0.566 -1.479 -24.371 1.00 93.56 82 ARG A CA 1
ATOM 662 C C . ARG A 1 82 ? 1.918 -2.200 -24.479 1.00 93.56 82 ARG A C 1
ATOM 664 O O . ARG A 1 82 ? 2.470 -2.349 -25.567 1.00 93.56 82 ARG A O 1
ATOM 671 N N . ILE A 1 83 ? 2.446 -2.652 -23.343 1.00 89.31 83 ILE A N 1
ATOM 672 C CA . ILE A 1 83 ? 3.726 -3.361 -23.238 1.00 89.31 83 ILE A CA 1
ATOM 673 C C . ILE A 1 83 ? 3.449 -4.865 -23.171 1.00 89.31 83 ILE A C 1
ATOM 675 O O . ILE A 1 83 ? 2.709 -5.326 -22.304 1.00 89.31 83 ILE A O 1
ATOM 679 N N . ALA A 1 84 ? 4.069 -5.646 -24.058 1.00 83.62 84 ALA A N 1
ATOM 680 C CA . ALA A 1 84 ? 3.964 -7.103 -24.019 1.00 83.62 84 ALA A CA 1
ATOM 681 C C . ALA A 1 84 ? 4.533 -7.679 -22.706 1.00 83.62 84 ALA A C 1
ATOM 683 O O . ALA A 1 84 ? 5.501 -7.154 -22.141 1.00 83.62 84 ALA A O 1
ATOM 684 N N . LYS A 1 85 ? 3.955 -8.780 -22.214 1.00 77.94 85 LYS A N 1
ATOM 685 C CA . LYS A 1 85 ? 4.571 -9.550 -21.127 1.00 77.94 85 LYS A CA 1
ATOM 686 C C . LYS A 1 85 ? 5.829 -10.226 -21.675 1.00 77.94 85 LYS A C 1
ATOM 688 O O . LYS A 1 85 ? 5.794 -10.818 -22.751 1.00 77.94 85 LYS A O 1
ATOM 693 N N . LYS A 1 86 ? 6.950 -10.065 -20.972 1.00 68.38 86 LYS A N 1
ATOM 694 C CA . LYS A 1 86 ? 8.195 -10.775 -21.279 1.00 68.38 86 LYS A CA 1
ATOM 695 C C . LYS A 1 86 ? 8.105 -12.117 -20.549 1.00 68.38 86 LYS A C 1
ATOM 697 O O . LYS A 1 86 ? 7.807 -12.104 -19.356 1.00 68.38 86 LYS A O 1
ATOM 702 N N . ASN A 1 87 ? 8.263 -13.213 -21.287 1.00 59.03 87 ASN A N 1
ATOM 703 C CA . ASN A 1 87 ? 8.245 -14.580 -20.752 1.00 59.03 87 ASN A CA 1
ATOM 704 C C . ASN A 1 87 ? 9.543 -14.895 -20.003 1.00 59.03 87 ASN A C 1
ATOM 706 O O . ASN A 1 87 ? 10.584 -14.339 -20.426 1.00 59.03 87 ASN A O 1
#

Foldseek 3Di:
DDPPPPPPDWFDDDDDDPPDPCLCCVQPNVPDDDDDDDDDPPDPNTDHDDCVCCCVPPVDDDPDDPSVVNVVVVVVVCVVVVHDRDD